Protein AF-A0A7W9BH90-F1 (afdb_monomer_lite)

Secondary structure (DSSP, 8-state):
-----PPPP-TTTTHHHHHHHHHHHHHHTT-EEPGGGSSHHHHHHHHHHTTT-HHHHHHHHHHHHHHHHHTT-SEE-HHHHHHHHHHHH---TTSSTTT-TTHHHHS-TT-TT------

pLDDT: mean 86.45, std 16.29, range [34.38, 97.94]

Structure (mmCIF, N/CA/C/O backbone):
data_AF-A0A7W9BH90-F1
#
_entry.id   AF-A0A7W9BH90-F1
#
loop_
_atom_site.group_PDB
_atom_site.id
_atom_site.type_symbol
_atom_site.label_atom_id
_atom_site.label_alt_id
_atom_site.label_comp_id
_atom_site.label_asym_id
_atom_site.label_entity_id
_atom_site.label_seq_id
_atom_site.pdbx_PDB_ins_code
_atom_site.Cartn_x
_atom_site.Cartn_y
_atom_site.Cartn_z
_atom_site.occupancy
_atom_site.B_iso_or_equiv
_atom_site.auth_seq_id
_atom_site.auth_comp_id
_atom_site.auth_asym_id
_atom_site.auth_atom_id
_atom_site.pdbx_PDB_model_num
ATOM 1 N N . MET A 1 1 ? 15.641 27.290 -14.004 1.00 42.19 1 MET A N 1
ATOM 2 C CA . MET A 1 1 ? 14.580 26.440 -13.428 1.00 42.19 1 MET A CA 1
ATOM 3 C C . MET A 1 1 ? 15.167 25.045 -13.322 1.00 42.19 1 MET A C 1
ATOM 5 O O . MET A 1 1 ? 15.400 24.431 -14.353 1.00 42.19 1 MET A O 1
ATOM 9 N N . THR A 1 2 ? 15.564 24.608 -12.129 1.00 40.47 2 THR A N 1
ATOM 10 C CA . THR A 1 2 ? 16.170 23.280 -11.956 1.00 40.47 2 THR A CA 1
ATOM 11 C C . THR A 1 2 ? 15.034 22.274 -11.879 1.00 40.47 2 THR A C 1
ATOM 13 O O . THR A 1 2 ? 14.291 22.245 -10.902 1.00 40.47 2 THR A O 1
ATOM 16 N N . THR A 1 3 ? 14.832 21.508 -12.946 1.00 45.03 3 THR A N 1
ATOM 17 C CA . THR A 1 3 ? 13.857 20.419 -12.951 1.00 45.03 3 THR A CA 1
ATOM 18 C C . THR A 1 3 ? 14.399 19.310 -12.055 1.00 45.03 3 THR A C 1
ATOM 20 O O . THR A 1 3 ? 15.312 18.587 -12.445 1.00 45.03 3 THR A O 1
ATOM 23 N N . HIS A 1 4 ? 13.878 19.196 -10.835 1.00 51.66 4 HIS A N 1
ATOM 24 C CA . HIS A 1 4 ? 14.158 18.055 -9.970 1.00 51.66 4 HIS A CA 1
ATOM 25 C C . HIS A 1 4 ? 13.378 16.850 -10.508 1.00 51.66 4 HIS A C 1
ATOM 27 O O . HIS A 1 4 ? 12.168 16.751 -10.315 1.00 51.66 4 HIS A O 1
ATOM 33 N N . GLN A 1 5 ? 14.054 15.960 -11.235 1.00 54.78 5 GLN A N 1
ATOM 34 C CA . GLN A 1 5 ? 13.507 14.637 -11.522 1.00 54.78 5 GLN A CA 1
ATOM 35 C C . GLN A 1 5 ? 13.543 13.824 -10.229 1.00 54.78 5 GLN A C 1
ATOM 37 O O . GLN A 1 5 ? 14.615 13.519 -9.711 1.00 54.78 5 GLN A O 1
ATOM 42 N N . PHE A 1 6 ? 12.370 13.489 -9.699 1.00 64.88 6 PHE A N 1
ATOM 43 C CA . PHE A 1 6 ? 12.260 12.412 -8.725 1.00 64.88 6 PHE A CA 1
ATOM 44 C C . PHE A 1 6 ? 12.429 11.094 -9.482 1.00 64.88 6 PHE A C 1
ATOM 46 O O . PHE A 1 6 ? 11.768 10.886 -10.499 1.00 64.88 6 PHE A O 1
ATOM 53 N N . SER A 1 7 ? 13.340 10.238 -9.028 1.00 82.44 7 SER A N 1
ATOM 54 C 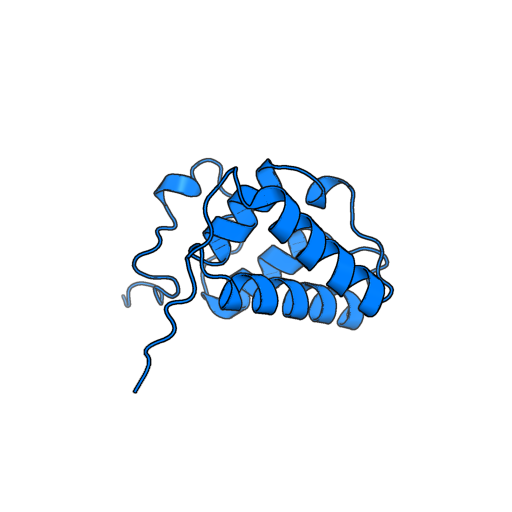CA . SER A 1 7 ? 13.539 8.913 -9.614 1.00 82.44 7 SER A CA 1
ATOM 55 C C . SER A 1 7 ? 12.330 8.020 -9.344 1.00 82.44 7 SER A C 1
ATOM 57 O O . SER A 1 7 ? 11.785 8.038 -8.241 1.00 82.44 7 SER A O 1
ATOM 59 N N . ASP A 1 8 ? 11.930 7.225 -10.335 1.00 91.38 8 ASP A N 1
ATOM 60 C CA . ASP A 1 8 ? 10.907 6.191 -10.160 1.00 91.38 8 ASP A CA 1
ATOM 61 C C . ASP A 1 8 ? 11.386 5.084 -9.208 1.00 91.38 8 ASP A C 1
ATOM 63 O O . ASP A 1 8 ? 12.586 4.881 -8.998 1.00 91.38 8 ASP A O 1
ATOM 67 N N . ILE A 1 9 ? 10.427 4.332 -8.670 1.00 93.25 9 ILE A N 1
ATOM 68 C CA . ILE A 1 9 ? 10.671 3.147 -7.849 1.00 93.25 9 ILE A CA 1
ATOM 69 C C . ILE A 1 9 ? 11.382 2.080 -8.694 1.00 93.25 9 ILE A C 1
ATOM 71 O O . ILE A 1 9 ? 10.891 1.642 -9.743 1.00 93.25 9 ILE A O 1
ATOM 75 N N . THR A 1 10 ? 12.514 1.608 -8.190 1.00 93.50 10 THR A N 1
ATOM 76 C CA . THR A 1 10 ? 13.367 0.579 -8.777 1.00 93.50 10 THR A CA 1
ATOM 77 C C . THR A 1 10 ? 13.426 -0.636 -7.858 1.00 93.50 10 THR A C 1
ATOM 79 O O . THR A 1 10 ? 14.041 -0.628 -6.796 1.00 93.50 10 THR A O 1
ATOM 82 N N . LEU A 1 11 ? 12.802 -1.732 -8.282 1.00 91.94 11 LEU A N 1
ATOM 83 C CA . LEU A 1 11 ? 12.807 -2.988 -7.534 1.00 91.94 11 LEU A CA 1
ATOM 84 C C . LEU A 1 11 ? 13.948 -3.903 -8.008 1.00 91.94 11 LEU A C 1
ATOM 86 O O . LEU A 1 11 ? 14.229 -3.930 -9.207 1.00 91.94 11 LEU A O 1
ATOM 90 N N . PRO A 1 12 ? 14.588 -4.679 -7.112 1.00 95.44 12 PRO A N 1
ATOM 91 C CA . PRO A 1 12 ? 14.317 -4.791 -5.673 1.00 95.44 12 PRO A CA 1
ATOM 92 C C . PRO A 1 12 ? 15.016 -3.727 -4.806 1.00 95.44 12 PRO A C 1
ATOM 94 O O . PRO A 1 12 ? 14.823 -3.727 -3.594 1.00 95.44 12 PRO A O 1
ATOM 97 N N . ALA A 1 13 ? 15.824 -2.836 -5.398 1.00 95.62 13 ALA A N 1
ATOM 98 C CA . ALA A 1 13 ? 16.671 -1.880 -4.673 1.00 95.62 13 ALA A CA 1
ATOM 99 C C . ALA A 1 13 ? 15.902 -1.022 -3.649 1.00 95.62 13 ALA A C 1
ATOM 101 O O . ALA A 1 13 ? 16.425 -0.724 -2.578 1.00 95.62 13 ALA A O 1
ATOM 102 N N . ASP A 1 14 ? 14.645 -0.704 -3.948 1.00 96.50 14 ASP A N 1
ATOM 103 C CA . ASP A 1 14 ? 13.805 0.174 -3.138 1.00 96.50 14 ASP A CA 1
ATOM 104 C C . ASP A 1 14 ? 12.866 -0.550 -2.154 1.00 96.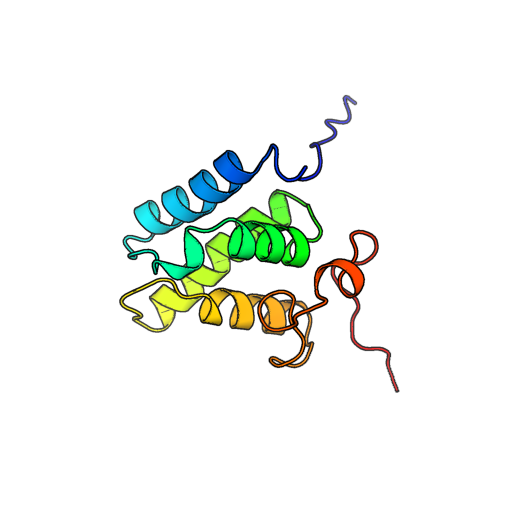50 14 ASP A C 1
ATOM 106 O O . ASP A 1 14 ? 12.054 0.103 -1.495 1.00 96.50 14 ASP A O 1
ATOM 110 N N . PHE A 1 15 ? 12.949 -1.880 -1.998 1.00 96.94 15 PHE A N 1
ATOM 111 C CA . PHE A 1 15 ? 12.075 -2.612 -1.061 1.00 96.94 15 PHE A CA 1
ATOM 112 C C . PHE A 1 15 ? 12.156 -2.096 0.375 1.00 96.94 15 PHE A C 1
ATOM 114 O O . PHE A 1 15 ? 11.126 -1.981 1.038 1.00 96.94 15 PHE A O 1
ATOM 121 N N . GLN A 1 16 ? 13.355 -1.743 0.8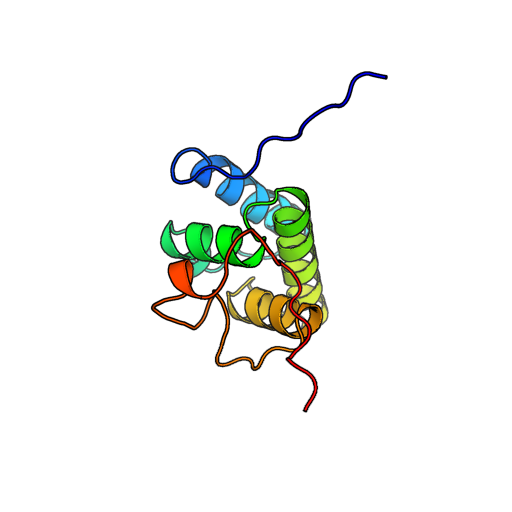37 1.00 96.50 16 GLN A N 1
ATOM 122 C CA . GLN A 1 16 ? 13.542 -1.202 2.180 1.00 96.50 16 GLN A CA 1
ATOM 123 C C . GLN A 1 16 ? 12.809 0.136 2.358 1.00 96.50 16 GLN A C 1
ATOM 125 O O . GLN A 1 16 ? 12.140 0.346 3.365 1.00 96.50 16 GLN A O 1
ATOM 130 N N . ILE A 1 17 ? 12.859 1.009 1.350 1.00 96.69 17 ILE A N 1
ATOM 131 C CA . ILE A 1 17 ? 12.176 2.308 1.384 1.00 96.69 17 ILE A CA 1
ATOM 132 C C . ILE A 1 17 ? 10.655 2.103 1.374 1.00 96.69 17 ILE A C 1
ATOM 134 O O . ILE A 1 17 ? 9.935 2.757 2.126 1.00 96.69 17 ILE A O 1
ATOM 138 N N . ILE A 1 18 ? 10.147 1.162 0.568 1.00 97.19 18 ILE A N 1
ATOM 139 C CA . ILE A 1 18 ? 8.714 0.821 0.554 1.00 97.19 18 ILE A CA 1
ATOM 140 C C . ILE A 1 18 ? 8.262 0.326 1.932 1.00 97.19 18 ILE A C 1
ATOM 142 O O . ILE A 1 18 ? 7.242 0.795 2.443 1.00 97.19 18 ILE A O 1
ATOM 146 N N . HIS A 1 19 ? 9.027 -0.581 2.545 1.00 96.75 19 HIS A N 1
ATOM 147 C CA . HIS A 1 19 ? 8.761 -1.069 3.896 1.00 96.75 19 HIS A CA 1
ATOM 148 C C . HIS A 1 19 ? 8.691 0.084 4.906 1.00 96.75 19 HIS A C 1
ATOM 150 O O . HIS A 1 19 ? 7.726 0.193 5.663 1.00 96.75 19 HIS A O 1
ATOM 156 N N . GLU A 1 20 ? 9.680 0.978 4.885 1.00 96.12 20 GLU A N 1
ATOM 157 C CA . GLU A 1 20 ? 9.744 2.129 5.785 1.00 96.12 20 GLU A CA 1
ATOM 158 C C . GLU A 1 20 ? 8.551 3.070 5.617 1.00 96.12 20 GLU A C 1
ATOM 160 O O . GLU A 1 20 ? 8.010 3.536 6.621 1.00 96.12 20 GLU A O 1
ATOM 165 N N . VAL A 1 21 ? 8.088 3.313 4.387 1.00 96.06 21 VAL A N 1
ATOM 166 C CA . VAL A 1 21 ? 6.891 4.131 4.134 1.00 96.06 21 VAL A CA 1
ATOM 167 C C . VAL A 1 21 ? 5.654 3.491 4.764 1.00 96.06 21 VAL A C 1
ATOM 169 O O . VAL A 1 21 ? 4.943 4.160 5.517 1.00 96.06 21 VAL A O 1
ATOM 172 N N . VAL A 1 22 ? 5.408 2.204 4.501 1.00 96.38 22 VAL A N 1
ATOM 173 C CA . VAL A 1 22 ? 4.234 1.483 5.028 1.00 96.38 22 VAL A CA 1
ATOM 174 C C . VAL A 1 22 ? 4.249 1.465 6.555 1.00 96.38 22 VAL A C 1
ATOM 176 O O . VAL A 1 22 ? 3.269 1.860 7.191 1.00 96.38 22 VAL A O 1
ATOM 179 N N . CYS A 1 23 ? 5.377 1.081 7.152 1.00 94.75 23 CYS A N 1
ATOM 180 C CA . CYS A 1 23 ? 5.521 0.990 8.601 1.00 94.75 23 CYS A CA 1
ATOM 181 C C . CYS A 1 23 ? 5.451 2.359 9.285 1.00 94.75 23 CYS A C 1
ATOM 183 O O . CYS A 1 23 ? 4.750 2.500 10.284 1.00 94.75 23 CYS A O 1
ATOM 185 N N . SER A 1 24 ? 6.120 3.385 8.752 1.00 94.88 24 SER A N 1
ATOM 186 C CA . SER A 1 24 ? 6.123 4.720 9.371 1.00 94.88 24 SER A CA 1
ATOM 187 C C . SER A 1 24 ? 4.731 5.343 9.376 1.00 94.88 24 SER A C 1
ATOM 189 O O . SER A 1 24 ? 4.310 5.918 10.380 1.00 94.88 24 SER A O 1
ATOM 191 N N . TYR A 1 25 ? 3.982 5.202 8.279 1.00 94.19 25 TYR A N 1
ATOM 192 C CA . TYR A 1 25 ? 2.613 5.710 8.225 1.00 94.19 25 TYR A CA 1
ATOM 193 C C . TYR A 1 25 ? 1.686 4.919 9.155 1.00 94.19 25 TYR A C 1
ATOM 195 O O . TYR A 1 25 ? 0.863 5.525 9.839 1.00 94.19 25 TYR A O 1
ATOM 203 N N . ALA A 1 26 ? 1.840 3.594 9.242 1.00 93.62 26 ALA A N 1
ATOM 204 C CA . ALA A 1 26 ? 1.046 2.769 10.150 1.00 93.62 26 ALA A CA 1
ATOM 205 C C . ALA A 1 26 ? 1.320 3.095 11.631 1.00 93.62 26 ALA A C 1
ATOM 207 O O . ALA A 1 26 ? 0.377 3.231 12.411 1.00 93.62 26 ALA A O 1
ATOM 208 N N . ILE A 1 27 ? 2.590 3.319 12.000 1.00 95.19 27 ILE A N 1
ATOM 209 C CA . ILE A 1 27 ? 2.989 3.787 13.339 1.00 95.19 27 ILE A CA 1
ATOM 210 C C . ILE A 1 27 ? 2.308 5.121 13.660 1.00 95.19 27 ILE A C 1
ATOM 212 O O . ILE A 1 27 ? 1.698 5.260 14.722 1.00 95.19 27 ILE A O 1
ATOM 216 N N . ASN A 1 28 ? 2.351 6.084 12.735 1.00 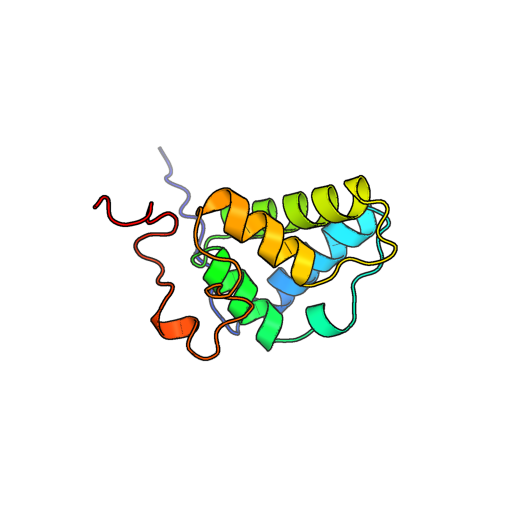93.12 28 ASN A N 1
ATOM 217 C CA . ASN A 1 28 ? 1.694 7.383 12.915 1.00 93.12 28 ASN A CA 1
ATOM 218 C C . ASN A 1 28 ? 0.167 7.250 13.034 1.00 93.12 28 ASN A C 1
ATOM 220 O O . ASN A 1 28 ? -0.452 7.935 13.848 1.00 93.12 28 ASN A O 1
ATOM 224 N N . GLY A 1 29 ? -0.431 6.339 12.262 1.00 90.62 29 GLY A N 1
ATOM 225 C CA . GLY A 1 29 ? -1.851 5.995 12.326 1.00 90.62 29 GLY A CA 1
ATOM 226 C C . GLY A 1 29 ? -2.245 5.140 13.535 1.00 90.62 29 GLY A C 1
ATOM 227 O O . GLY A 1 29 ? -3.433 4.913 13.738 1.00 90.62 29 GLY A O 1
ATOM 228 N N . LYS A 1 30 ? -1.279 4.682 14.348 1.00 95.50 30 LYS A N 1
ATOM 229 C CA . LYS A 1 30 ? -1.477 3.766 15.486 1.00 95.50 30 LYS A CA 1
ATOM 230 C C . LYS A 1 30 ? -2.231 2.484 15.112 1.00 95.50 30 LYS A C 1
ATOM 232 O O . LYS A 1 30 ? -3.038 1.992 15.899 1.00 95.50 30 LYS A O 1
ATOM 237 N N . ILE A 1 31 ? -1.960 1.947 13.926 1.00 96.62 31 ILE A N 1
ATOM 238 C CA . ILE A 1 31 ? -2.564 0.707 13.431 1.00 96.62 31 ILE A CA 1
ATOM 239 C C . ILE A 1 31 ? -1.488 -0.364 13.243 1.00 96.62 31 ILE A C 1
ATOM 241 O O . ILE A 1 31 ? -0.390 -0.084 12.763 1.00 96.62 31 ILE A O 1
ATOM 245 N N . GLU A 1 32 ? -1.785 -1.598 13.646 1.00 95.06 32 GLU A N 1
ATOM 246 C CA . GLU A 1 32 ? -0.875 -2.730 13.453 1.00 95.06 32 GLU A CA 1
ATOM 247 C C . GLU A 1 32 ? -0.859 -3.140 11.973 1.00 95.06 32 GLU A C 1
ATOM 249 O O . GLU A 1 32 ? -1.899 -3.203 11.322 1.00 95.06 32 GLU A O 1
ATOM 254 N N . VAL A 1 33 ? 0.319 -3.438 11.425 1.00 94.06 33 VAL A N 1
ATOM 255 C CA . VAL A 1 33 ? 0.466 -3.917 10.044 1.00 94.06 33 VAL A CA 1
ATOM 256 C C . VAL A 1 33 ? 0.313 -5.436 10.024 1.00 94.06 33 VAL A C 1
ATOM 258 O O . VAL A 1 33 ? 1.043 -6.140 10.722 1.00 94.06 33 VAL A O 1
ATOM 261 N N . ALA A 1 34 ? -0.617 -5.963 9.224 1.00 94.06 34 ALA A N 1
ATOM 262 C CA . ALA A 1 34 ? -0.774 -7.408 9.085 1.00 94.06 34 ALA A CA 1
ATOM 263 C C . ALA A 1 34 ? 0.480 -8.046 8.460 1.00 94.06 34 ALA A C 1
ATOM 265 O O . ALA A 1 34 ? 1.091 -7.485 7.550 1.00 94.06 34 ALA A O 1
ATOM 266 N N . GLY A 1 35 ? 0.831 -9.265 8.889 1.00 88.81 35 GLY A N 1
ATOM 267 C CA . GLY A 1 35 ? 2.054 -9.949 8.440 1.00 88.81 35 GLY A CA 1
ATOM 268 C C . GLY A 1 35 ? 2.163 -10.139 6.919 1.00 88.81 35 GLY A C 1
ATOM 269 O O . GLY A 1 35 ? 3.266 -10.149 6.381 1.00 88.81 35 GLY A O 1
ATOM 270 N N . GLY A 1 36 ? 1.031 -10.205 6.207 1.00 88.25 36 GLY A N 1
ATOM 271 C CA . GLY A 1 36 ? 0.992 -10.283 4.741 1.00 88.25 36 GLY A CA 1
ATOM 272 C C . GLY A 1 36 ? 1.482 -9.024 4.011 1.00 88.25 36 GLY A C 1
ATOM 273 O O . GLY A 1 36 ? 1.707 -9.082 2.807 1.00 88.25 36 GLY A O 1
ATOM 274 N N . LEU A 1 37 ? 1.673 -7.902 4.715 1.00 93.25 37 LEU A N 1
ATOM 275 C CA . LEU A 1 37 ? 2.161 -6.640 4.144 1.00 93.25 37 LEU A CA 1
ATOM 276 C C . LEU A 1 37 ? 3.666 -6.412 4.359 1.00 93.25 37 LEU A C 1
ATOM 278 O O . LEU A 1 37 ? 4.198 -5.395 3.928 1.00 93.25 37 LEU A O 1
ATOM 282 N N . ALA A 1 38 ? 4.360 -7.342 5.020 1.00 86.38 38 ALA A N 1
ATOM 283 C CA . ALA A 1 38 ? 5.783 -7.228 5.345 1.00 86.38 38 ALA A CA 1
ATOM 284 C C . ALA A 1 38 ? 6.698 -8.010 4.375 1.00 86.38 38 ALA A C 1
ATOM 286 O O . ALA A 1 38 ? 7.822 -8.360 4.732 1.00 86.38 38 ALA A O 1
ATOM 287 N N . GLY A 1 39 ? 6.218 -8.321 3.166 1.00 91.62 39 GLY A N 1
ATOM 288 C CA . GLY A 1 39 ? 6.901 -9.199 2.213 1.00 91.62 39 GLY A CA 1
ATOM 289 C C . GLY A 1 39 ? 7.129 -8.579 0.836 1.00 91.62 39 GLY A C 1
ATOM 290 O O . GLY A 1 39 ? 6.386 -7.705 0.393 1.00 91.62 39 GLY A O 1
ATOM 291 N N . GLU A 1 40 ? 8.136 -9.093 0.126 1.00 94.50 40 GLU A N 1
ATOM 292 C CA . GLU A 1 40 ? 8.516 -8.616 -1.211 1.00 94.50 40 GLU A CA 1
ATOM 293 C C . GLU A 1 40 ? 7.371 -8.674 -2.228 1.00 94.50 40 GLU A C 1
ATOM 295 O O . GLU A 1 40 ? 7.255 -7.778 -3.060 1.00 94.50 40 GLU A O 1
ATOM 300 N N . ASP A 1 41 ? 6.517 -9.704 -2.171 1.00 94.50 41 ASP A N 1
ATOM 301 C CA . ASP A 1 41 ? 5.368 -9.824 -3.078 1.00 94.50 41 ASP A CA 1
ATOM 302 C C . ASP A 1 41 ? 4.415 -8.634 -2.922 1.00 94.50 41 ASP A C 1
ATOM 304 O O . ASP A 1 41 ? 4.061 -7.979 -3.904 1.00 94.50 41 ASP A O 1
ATOM 308 N N . PHE A 1 42 ? 4.093 -8.266 -1.680 1.00 96.38 42 PHE A N 1
ATOM 309 C CA . PHE A 1 42 ? 3.282 -7.086 -1.414 1.00 96.38 42 PHE A CA 1
ATOM 310 C C . PHE A 1 42 ? 3.963 -5.806 -1.920 1.00 96.38 42 PHE A C 1
ATOM 312 O O . PHE A 1 42 ? 3.306 -4.987 -2.561 1.00 96.38 42 PHE A O 1
ATOM 319 N N . TYR A 1 43 ? 5.274 -5.638 -1.722 1.00 96.75 43 TYR A N 1
ATOM 320 C CA . TYR A 1 43 ? 5.987 -4.442 -2.192 1.00 96.75 43 TYR A CA 1
ATOM 321 C C . TYR A 1 43 ? 6.012 -4.324 -3.717 1.00 96.75 43 TYR A C 1
ATOM 323 O O . TYR A 1 43 ? 5.830 -3.226 -4.247 1.00 96.75 43 TYR A O 1
ATOM 331 N N . LYS A 1 44 ? 6.180 -5.439 -4.436 1.00 95.88 44 LYS A N 1
ATOM 332 C CA . LYS A 1 44 ? 6.080 -5.463 -5.903 1.00 95.88 44 LYS A CA 1
ATOM 333 C C . LYS A 1 44 ? 4.686 -5.051 -6.371 1.00 95.88 44 LYS A C 1
ATOM 335 O O . LYS A 1 44 ? 4.559 -4.226 -7.283 1.00 95.88 44 LYS A O 1
ATOM 340 N N . ARG A 1 45 ? 3.642 -5.576 -5.728 1.00 95.88 45 ARG A N 1
ATOM 341 C CA . ARG A 1 45 ? 2.241 -5.259 -6.045 1.00 95.88 45 ARG A CA 1
ATOM 342 C C . ARG A 1 45 ? 1.899 -3.810 -5.722 1.00 95.88 45 ARG A C 1
ATOM 344 O O . ARG A 1 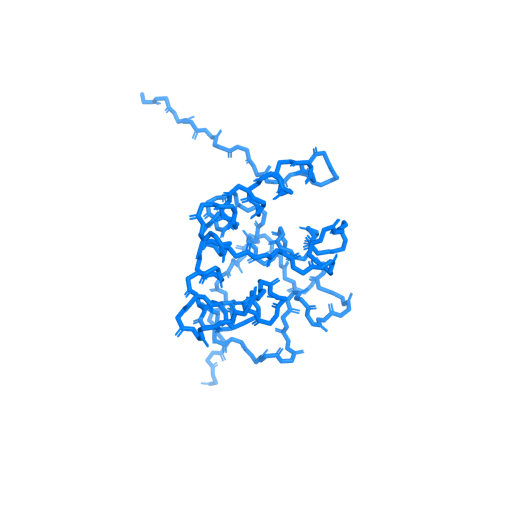45 ? 1.295 -3.141 -6.555 1.00 95.88 45 ARG A O 1
ATOM 351 N N . LEU A 1 46 ? 2.358 -3.295 -4.583 1.00 96.44 46 LEU A N 1
ATOM 352 C CA . LEU A 1 46 ? 2.181 -1.898 -4.187 1.00 96.44 46 LEU A CA 1
ATOM 353 C C . LEU A 1 46 ? 2.899 -0.941 -5.148 1.00 96.44 46 LEU A C 1
ATOM 355 O O . LEU A 1 46 ? 2.301 0.030 -5.609 1.00 96.44 46 LEU A O 1
ATOM 359 N N . ALA A 1 47 ? 4.149 -1.231 -5.518 1.00 95.38 47 ALA A N 1
ATOM 360 C CA . ALA A 1 47 ? 4.870 -0.448 -6.520 1.00 95.38 47 ALA A CA 1
ATOM 361 C C . ALA A 1 47 ? 4.153 -0.472 -7.879 1.00 95.38 47 ALA A C 1
ATOM 363 O O . ALA A 1 47 ? 4.036 0.564 -8.528 1.00 95.38 47 ALA A O 1
ATOM 364 N N . THR A 1 48 ? 3.619 -1.628 -8.282 1.00 94.00 48 THR A N 1
ATOM 365 C CA . THR A 1 48 ? 2.842 -1.765 -9.523 1.00 94.00 48 THR A CA 1
ATOM 366 C C . THR A 1 48 ? 1.544 -0.957 -9.466 1.00 94.00 48 THR A C 1
ATOM 368 O O . THR A 1 48 ? 1.250 -0.208 -10.395 1.00 94.00 48 THR A O 1
ATOM 371 N N . ALA A 1 49 ? 0.798 -1.039 -8.361 1.00 93.88 49 ALA A N 1
ATOM 372 C CA . ALA A 1 49 ? -0.419 -0.261 -8.130 1.00 93.88 49 ALA A CA 1
ATOM 373 C C . ALA A 1 49 ? -0.159 1.251 -8.160 1.00 93.88 49 ALA A C 1
ATOM 375 O O . ALA A 1 49 ? -0.975 2.014 -8.673 1.00 93.88 49 ALA A O 1
ATOM 376 N N . ALA A 1 50 ? 1.010 1.672 -7.678 1.00 93.94 50 ALA A N 1
ATOM 377 C CA . ALA A 1 50 ? 1.490 3.046 -7.733 1.00 93.94 50 ALA A CA 1
ATOM 378 C C . ALA A 1 50 ? 2.142 3.429 -9.077 1.00 93.94 50 ALA A C 1
ATOM 380 O O . ALA A 1 50 ? 2.742 4.502 -9.177 1.00 93.94 50 ALA A O 1
ATOM 381 N N . ALA A 1 51 ? 2.093 2.559 -10.092 1.00 92.56 51 ALA A N 1
ATOM 382 C CA . ALA A 1 51 ? 2.781 2.721 -11.375 1.00 92.56 51 ALA A CA 1
ATOM 383 C C . ALA A 1 51 ? 4.259 3.132 -11.230 1.00 92.56 51 ALA A C 1
ATOM 385 O O . ALA A 1 51 ? 4.781 3.910 -12.027 1.00 92.56 51 ALA A O 1
ATOM 386 N N . PHE A 1 52 ? 4.927 2.602 -10.204 1.00 93.19 52 PHE A N 1
ATOM 387 C CA . PHE A 1 52 ? 6.316 2.871 -9.837 1.00 93.19 52 PHE A CA 1
ATOM 388 C C . PHE A 1 52 ? 6.611 4.336 -9.467 1.00 93.19 52 PHE A C 1
ATOM 390 O O . PHE A 1 52 ? 7.764 4.755 -9.493 1.00 93.19 52 PHE A O 1
ATOM 397 N N . ARG A 1 53 ? 5.600 5.117 -9.062 1.00 92.62 53 ARG A N 1
ATOM 398 C CA . ARG A 1 53 ? 5.766 6.516 -8.637 1.00 92.62 53 ARG A CA 1
ATOM 399 C C . ARG A 1 53 ? 5.676 6.645 -7.121 1.00 92.62 53 ARG A C 1
ATOM 401 O O . ARG A 1 53 ? 4.644 6.327 -6.531 1.00 92.62 53 ARG A O 1
ATOM 408 N N . TRP A 1 54 ? 6.701 7.226 -6.497 1.00 94.31 54 TRP A N 1
ATOM 409 C CA . TRP A 1 54 ? 6.733 7.449 -5.045 1.00 94.31 54 TRP A CA 1
ATOM 410 C C . TRP A 1 54 ? 5.521 8.215 -4.513 1.00 94.31 54 TRP A C 1
ATOM 412 O O . TRP A 1 54 ? 4.931 7.813 -3.514 1.00 94.31 54 TRP A O 1
ATOM 422 N N . GLY A 1 55 ? 5.101 9.278 -5.206 1.00 93.75 55 GLY A N 1
ATOM 423 C CA . GLY A 1 55 ? 3.941 10.071 -4.792 1.00 93.75 55 GLY A CA 1
ATOM 424 C C . GLY A 1 55 ? 2.637 9.267 -4.761 1.00 93.75 55 GLY A C 1
ATOM 425 O O . GLY A 1 55 ? 1.839 9.436 -3.841 1.00 93.75 55 GLY A O 1
ATOM 426 N N . LEU A 1 56 ? 2.437 8.353 -5.720 1.00 93.94 56 LEU A N 1
ATOM 427 C CA . LEU A 1 56 ? 1.258 7.483 -5.744 1.00 93.94 56 LEU A CA 1
ATOM 428 C C . LEU A 1 56 ? 1.334 6.405 -4.663 1.00 93.94 56 LEU A C 1
ATOM 430 O O . LEU A 1 56 ? 0.325 6.139 -4.017 1.00 93.94 56 LEU A O 1
ATOM 434 N N . LEU A 1 57 ? 2.520 5.841 -4.415 1.00 96.44 57 LEU A N 1
ATOM 435 C CA . LEU A 1 57 ? 2.724 4.847 -3.361 1.00 96.44 57 LEU A CA 1
ATOM 436 C C . LEU A 1 57 ? 2.427 5.435 -1.980 1.00 96.44 57 LEU A C 1
ATOM 438 O O . LEU A 1 57 ? 1.681 4.844 -1.203 1.00 96.44 57 LEU A O 1
ATOM 442 N N . ILE A 1 58 ? 2.973 6.617 -1.686 1.00 96.50 58 ILE A N 1
ATOM 443 C CA . ILE A 1 58 ? 2.755 7.310 -0.410 1.00 96.50 58 ILE A CA 1
ATOM 444 C C . ILE A 1 58 ? 1.273 7.650 -0.235 1.00 96.50 58 ILE A C 1
ATOM 446 O O . ILE A 1 58 ? 0.702 7.366 0.819 1.00 96.50 58 ILE A O 1
ATOM 450 N N . LYS A 1 59 ? 0.636 8.207 -1.276 1.00 95.69 59 LYS A N 1
ATOM 451 C CA . LYS A 1 59 ? -0.799 8.512 -1.258 1.00 95.69 59 LYS A CA 1
ATOM 452 C C . LYS A 1 59 ? -1.624 7.257 -0.972 1.00 95.69 59 LYS A C 1
ATOM 454 O O . LYS A 1 59 ? -2.447 7.271 -0.069 1.00 95.69 59 LYS A O 1
ATOM 459 N N . MET A 1 60 ? -1.378 6.170 -1.701 1.00 96.88 60 MET A N 1
ATOM 460 C CA . MET A 1 60 ? -2.117 4.915 -1.550 1.00 96.88 60 MET A CA 1
ATOM 461 C C . MET A 1 60 ? -1.967 4.311 -0.155 1.00 96.88 60 MET A C 1
ATOM 463 O O . MET A 1 60 ? -2.956 3.878 0.426 1.00 96.88 60 MET A O 1
ATOM 467 N N . THR A 1 61 ? -0.757 4.332 0.407 1.00 97.56 61 THR A N 1
ATOM 468 C CA . THR A 1 61 ? -0.499 3.894 1.787 1.00 97.56 61 THR A CA 1
ATOM 469 C C . THR A 1 61 ? -1.269 4.747 2.794 1.00 97.56 61 THR A C 1
ATOM 471 O O . THR A 1 61 ? -1.933 4.206 3.677 1.00 97.56 61 THR A O 1
ATOM 474 N N . SER A 1 62 ? -1.222 6.074 2.649 1.00 97.31 62 SER A N 1
ATOM 475 C CA . SER A 1 62 ? -1.954 6.997 3.523 1.00 97.31 62 SER A CA 1
ATOM 476 C C . SER A 1 62 ? -3.468 6.784 3.444 1.00 97.31 62 SER A C 1
ATOM 478 O O . SER A 1 62 ? -4.132 6.718 4.477 1.00 97.31 62 SER A O 1
ATOM 480 N N . ASP A 1 63 ? -4.009 6.646 2.234 1.00 97.56 63 ASP A N 1
ATOM 481 C CA . ASP A 1 63 ? -5.436 6.421 1.998 1.00 97.56 63 ASP A CA 1
ATOM 482 C C . ASP A 1 63 ? -5.882 5.061 2.557 1.00 97.56 63 ASP A C 1
ATOM 484 O O . ASP A 1 63 ? -6.931 4.977 3.191 1.00 97.56 63 ASP A O 1
ATOM 488 N N . ALA A 1 64 ? -5.075 4.004 2.396 1.00 97.94 64 ALA A N 1
ATOM 489 C CA . ALA A 1 64 ? -5.396 2.667 2.902 1.00 97.94 64 ALA A CA 1
ATOM 490 C C . ALA A 1 64 ? -5.443 2.644 4.436 1.00 97.94 64 ALA A C 1
ATOM 492 O O . ALA A 1 64 ? -6.342 2.044 5.026 1.00 97.94 64 ALA A O 1
ATOM 493 N N . ILE A 1 65 ? -4.519 3.352 5.091 1.00 97.44 65 ILE A N 1
ATOM 494 C CA . ILE A 1 65 ? -4.535 3.535 6.547 1.00 97.44 65 ILE A CA 1
ATOM 495 C C . ILE A 1 65 ? -5.754 4.352 6.975 1.00 97.44 65 ILE A C 1
ATOM 497 O O . ILE A 1 65 ? -6.450 3.955 7.908 1.00 97.44 65 ILE A O 1
ATOM 501 N N . GLY A 1 66 ? -6.058 5.452 6.281 1.00 96.50 66 GLY A N 1
ATOM 502 C CA . GLY A 1 66 ? -7.262 6.243 6.540 1.00 96.50 66 GLY A CA 1
ATOM 503 C C . GLY A 1 66 ? -8.541 5.409 6.422 1.00 96.50 66 GLY A C 1
ATOM 504 O O . GLY A 1 66 ? -9.395 5.457 7.309 1.00 96.50 66 GLY A O 1
ATOM 505 N N . ALA A 1 67 ? -8.639 4.579 5.382 1.00 96.00 67 ALA A N 1
ATOM 506 C CA . ALA A 1 67 ? -9.753 3.663 5.169 1.00 96.00 67 ALA A CA 1
ATOM 507 C C . ALA A 1 67 ? -9.862 2.632 6.304 1.00 96.00 67 ALA A C 1
ATOM 509 O O . ALA A 1 67 ? -10.948 2.463 6.862 1.00 96.00 67 ALA A O 1
ATOM 510 N N . ALA A 1 68 ? -8.753 2.003 6.701 1.00 97.38 68 ALA A N 1
ATOM 511 C CA . ALA A 1 68 ? -8.722 1.046 7.808 1.00 97.38 68 ALA A CA 1
ATOM 512 C C . ALA A 1 68 ? -9.192 1.680 9.130 1.00 97.38 68 ALA A C 1
ATOM 514 O O . ALA A 1 68 ? -10.070 1.144 9.810 1.00 97.38 68 ALA A O 1
ATOM 515 N N . LEU A 1 69 ? -8.677 2.870 9.452 1.00 96.69 69 LEU A N 1
ATOM 516 C CA . LEU A 1 69 ? -9.061 3.616 10.651 1.00 96.69 69 LEU A CA 1
ATOM 517 C C . LEU A 1 69 ? -10.537 4.029 10.625 1.00 96.69 69 LEU A C 1
ATOM 519 O O . LEU A 1 69 ? -11.232 3.873 11.628 1.00 96.69 69 LEU A O 1
ATOM 523 N N . SER A 1 70 ? -11.043 4.497 9.480 1.00 95.44 70 SER A N 1
ATOM 524 C CA . SER A 1 70 ? -12.454 4.886 9.332 1.00 95.44 70 SER A CA 1
ATOM 525 C C . SER A 1 70 ? -13.423 3.716 9.537 1.00 95.44 70 SER A C 1
ATOM 527 O O . SER A 1 70 ? -14.541 3.912 10.011 1.00 95.44 70 SER A O 1
ATOM 529 N N . LYS A 1 71 ? -12.975 2.490 9.234 1.00 95.44 71 LYS A N 1
ATOM 530 C CA . LYS A 1 71 ? -13.722 1.242 9.436 1.00 95.44 71 LYS A CA 1
ATOM 531 C C . LYS A 1 71 ? -13.550 0.657 10.844 1.00 95.44 71 LYS A C 1
ATOM 533 O O . LYS A 1 71 ? -14.146 -0.375 11.139 1.00 95.44 71 LYS A O 1
ATOM 538 N N . GLY A 1 72 ? -12.743 1.283 11.706 1.00 95.56 72 GLY A N 1
ATOM 539 C CA . GLY A 1 72 ? -12.423 0.759 13.036 1.00 95.56 72 GLY A CA 1
ATOM 540 C C . GLY A 1 72 ? -11.624 -0.547 12.997 1.00 95.56 72 GLY A C 1
ATOM 541 O O . GLY A 1 72 ? -11.731 -1.356 13.918 1.00 95.56 72 GLY A O 1
ATOM 542 N N . ALA A 1 73 ? -10.860 -0.785 11.926 1.00 96.38 73 ALA A N 1
ATOM 543 C CA . ALA A 1 73 ? -10.067 -1.997 11.780 1.00 96.38 73 ALA A CA 1
ATOM 544 C C . ALA A 1 73 ? -8.941 -2.046 12.823 1.00 96.38 73 ALA A C 1
ATOM 546 O O . ALA A 1 73 ? -8.267 -1.052 13.088 1.00 96.38 73 ALA A O 1
ATOM 547 N N . ALA A 1 74 ? -8.700 -3.232 13.385 1.00 93.44 74 ALA A N 1
ATOM 548 C CA . ALA A 1 74 ? -7.590 -3.447 14.313 1.00 93.44 74 ALA A CA 1
ATOM 549 C C . ALA A 1 74 ? -6.226 -3.482 13.600 1.00 93.44 74 ALA A C 1
ATOM 551 O O . ALA A 1 74 ? -5.193 -3.227 14.220 1.00 93.44 74 ALA A O 1
ATOM 552 N N . ARG A 1 75 ? -6.221 -3.829 12.306 1.00 96.69 75 ARG A N 1
ATOM 553 C CA . ARG A 1 75 ? -5.017 -4.055 11.506 1.00 96.69 75 ARG A CA 1
ATOM 554 C C . ARG A 1 75 ? -5.159 -3.484 10.105 1.00 96.69 75 ARG A C 1
ATOM 556 O O . ARG A 1 75 ? -6.236 -3.522 9.511 1.00 96.69 75 ARG A O 1
ATOM 563 N N . LEU A 1 76 ? -4.044 -3.011 9.563 1.00 97.56 76 LEU A N 1
ATOM 564 C CA . LEU A 1 76 ? -3.902 -2.692 8.156 1.00 97.56 76 LEU A CA 1
ATOM 565 C C . LEU A 1 76 ? -3.703 -3.994 7.377 1.00 97.56 76 LEU A C 1
ATOM 567 O O . LEU A 1 76 ? -2.695 -4.681 7.530 1.00 97.56 76 LEU A O 1
ATOM 571 N N . GLU A 1 77 ? -4.680 -4.310 6.539 1.00 96.94 77 GLU A N 1
ATOM 572 C CA . GLU A 1 77 ? -4.706 -5.483 5.658 1.00 96.94 77 GLU A CA 1
ATOM 573 C C . GLU A 1 77 ? -4.684 -5.098 4.173 1.00 96.94 77 GLU A C 1
ATOM 575 O O . GLU A 1 77 ? -5.007 -3.962 3.817 1.00 96.94 77 GLU A O 1
ATOM 580 N N . VAL A 1 78 ? -4.349 -6.062 3.304 1.00 96.44 78 VAL A N 1
ATOM 581 C CA . VAL A 1 78 ? -4.262 -5.866 1.843 1.00 96.44 78 VAL A CA 1
ATOM 582 C C . VAL A 1 78 ? -5.582 -5.384 1.239 1.00 96.44 78 VAL A C 1
ATOM 584 O O . VAL A 1 78 ? -5.579 -4.587 0.306 1.00 96.44 78 VAL A O 1
ATOM 587 N N . ASP A 1 79 ? -6.710 -5.781 1.826 1.00 96.19 79 ASP A N 1
ATOM 588 C CA . ASP A 1 79 ? -8.042 -5.391 1.371 1.00 96.19 79 ASP A CA 1
ATOM 589 C C . ASP A 1 79 ? -8.280 -3.877 1.428 1.00 96.19 79 ASP A C 1
ATOM 591 O O . ASP A 1 79 ? -9.000 -3.347 0.585 1.00 96.19 79 ASP A O 1
ATOM 595 N N . HIS A 1 80 ? -7.614 -3.155 2.335 1.00 97.50 80 HIS A N 1
ATOM 596 C CA . HIS A 1 80 ? -7.677 -1.690 2.365 1.00 97.50 80 HIS A CA 1
ATOM 597 C C . HIS A 1 80 ? -6.944 -1.060 1.174 1.00 97.50 80 HIS A C 1
ATOM 599 O O . HIS A 1 80 ? -7.382 -0.041 0.648 1.00 97.50 80 HIS A O 1
ATOM 605 N N . PHE A 1 81 ? -5.852 -1.675 0.710 1.00 97.44 81 PHE A N 1
ATOM 606 C CA . PHE A 1 81 ? -5.158 -1.238 -0.505 1.00 97.44 81 PHE A CA 1
ATOM 607 C C . PHE A 1 81 ? -5.979 -1.557 -1.755 1.00 97.44 81 PHE A C 1
ATOM 609 O O . PHE A 1 81 ? -6.046 -0.737 -2.671 1.00 97.44 81 PHE A O 1
ATOM 616 N N . VAL A 1 82 ? -6.639 -2.719 -1.778 1.00 96.31 82 VAL A N 1
ATOM 617 C CA . VAL A 1 82 ? -7.581 -3.094 -2.841 1.00 96.31 82 VAL A CA 1
ATOM 618 C C . VAL A 1 82 ? -8.722 -2.081 -2.929 1.00 96.31 82 VAL A C 1
ATOM 620 O O . VAL A 1 82 ? -8.994 -1.592 -4.022 1.00 96.31 82 VAL A O 1
ATOM 623 N N . ASP A 1 83 ? -9.352 -1.737 -1.801 1.00 95.44 83 ASP A N 1
ATOM 624 C CA . ASP A 1 83 ? -10.440 -0.751 -1.737 1.00 95.44 83 ASP A CA 1
ATOM 625 C C . ASP A 1 83 ? -10.022 0.587 -2.354 1.00 95.44 83 ASP A C 1
ATOM 627 O O . ASP A 1 83 ? -10.677 1.084 -3.270 1.00 95.44 83 ASP A O 1
ATOM 631 N N . VAL A 1 84 ? -8.892 1.130 -1.892 1.00 95.81 84 VAL A N 1
ATOM 632 C CA . VAL A 1 84 ? -8.356 2.414 -2.361 1.00 95.81 84 VAL A CA 1
ATOM 633 C C . VAL A 1 84 ? -8.027 2.373 -3.849 1.00 95.81 84 VAL A C 1
ATOM 635 O O . VAL A 1 84 ? -8.312 3.323 -4.578 1.00 95.81 84 VAL A O 1
ATOM 638 N N . TRP A 1 85 ? -7.421 1.287 -4.326 1.00 94.69 85 TRP A N 1
ATOM 639 C CA . TRP A 1 85 ? -7.052 1.173 -5.732 1.00 94.69 85 TRP A CA 1
ATOM 640 C C . TRP A 1 85 ? -8.282 1.058 -6.641 1.00 94.69 85 TRP A C 1
ATOM 642 O O . TRP A 1 85 ? -8.338 1.707 -7.688 1.00 94.69 85 TRP A O 1
ATOM 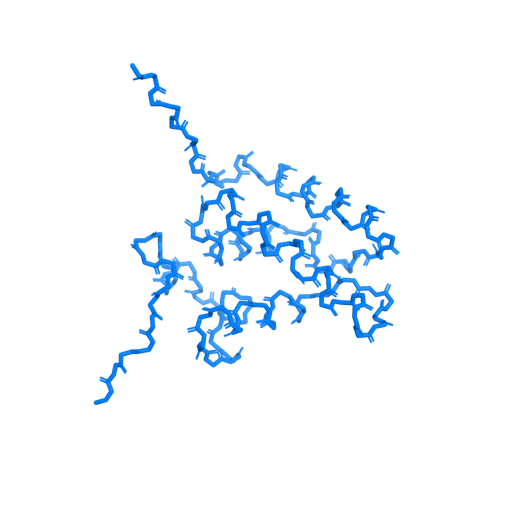652 N N . VAL A 1 86 ? -9.289 0.282 -6.232 1.00 93.69 86 VAL A N 1
ATOM 653 C CA . VAL A 1 86 ? -10.572 0.163 -6.943 1.00 93.69 86 VAL A CA 1
ATOM 654 C C . VAL A 1 86 ? -11.293 1.507 -6.986 1.00 93.69 86 VAL A C 1
ATOM 656 O O . VAL A 1 86 ? -11.772 1.903 -8.044 1.00 93.69 86 VAL A O 1
ATOM 659 N N . GLU A 1 87 ? -11.321 2.252 -5.882 1.00 92.06 87 GLU A N 1
ATOM 660 C CA . GLU A 1 87 ? -11.926 3.587 -5.846 1.00 92.06 87 GLU A CA 1
ATOM 661 C C . GLU A 1 87 ? -11.218 4.565 -6.801 1.00 92.06 87 GLU A C 1
ATOM 663 O O . GLU A 1 87 ? -11.867 5.339 -7.505 1.00 92.06 87 GLU A O 1
ATOM 668 N N . GLN A 1 88 ? -9.888 4.502 -6.897 1.00 88.81 88 GLN A N 1
ATOM 669 C CA . GLN A 1 88 ? -9.115 5.390 -7.771 1.00 88.81 88 GLN A CA 1
ATOM 670 C C . GLN A 1 88 ? -9.222 5.037 -9.261 1.00 88.81 88 GLN A C 1
ATOM 672 O O . GLN A 1 88 ? -9.184 5.932 -10.105 1.00 88.81 88 GLN A O 1
ATOM 677 N N . THR A 1 89 ? -9.323 3.750 -9.594 1.00 86.88 89 THR A N 1
ATOM 678 C CA . THR A 1 89 ? -9.265 3.265 -10.986 1.00 86.88 89 THR A CA 1
ATOM 679 C C . THR A 1 89 ? -10.622 2.891 -11.566 1.00 86.88 89 THR A C 1
ATOM 681 O O . THR A 1 89 ? -10.749 2.792 -12.784 1.00 86.88 89 THR A O 1
ATOM 684 N N . GLN A 1 90 ? -11.629 2.681 -10.714 1.00 87.88 90 GLN A N 1
ATOM 685 C CA . GLN A 1 90 ? -12.945 2.138 -11.067 1.00 87.88 90 GLN A CA 1
ATOM 686 C C . GLN A 1 90 ? -12.885 0.737 -11.708 1.00 87.88 90 GLN A C 1
ATOM 688 O O . GLN A 1 90 ? -13.864 0.269 -12.289 1.00 87.88 90 GLN A O 1
ATOM 693 N N . MET A 1 91 ? -11.751 0.038 -11.599 1.00 87.25 91 MET A N 1
ATOM 694 C CA . MET A 1 91 ? -11.610 -1.331 -12.087 1.00 87.25 91 MET A CA 1
ATOM 695 C C . MET A 1 91 ? -12.251 -2.342 -11.121 1.00 87.25 91 MET A C 1
ATOM 697 O O . MET A 1 91 ? -12.296 -2.103 -9.913 1.00 87.25 91 MET A O 1
ATOM 701 N N . PRO A 1 92 ? -12.725 -3.506 -11.606 1.00 87.88 92 PRO A N 1
ATOM 702 C CA . PRO A 1 92 ? -13.327 -4.513 -10.737 1.00 87.88 92 PRO A CA 1
ATOM 703 C C . PRO A 1 92 ? -12.359 -5.033 -9.663 1.00 87.88 92 PRO A C 1
ATOM 705 O O . PRO A 1 92 ? -11.200 -5.324 -9.948 1.00 87.88 92 PRO A O 1
ATOM 708 N N . ARG A 1 93 ? -12.857 -5.267 -8.439 1.00 90.19 93 ARG A N 1
ATOM 709 C CA . ARG A 1 93 ? -12.068 -5.767 -7.286 1.00 90.19 93 ARG A CA 1
ATOM 710 C C . ARG A 1 93 ? -11.303 -7.073 -7.555 1.00 90.19 93 ARG A C 1
ATOM 712 O O . ARG A 1 93 ? -10.260 -7.327 -6.958 1.00 90.19 93 ARG A O 1
ATOM 719 N N . PHE A 1 94 ? -11.809 -7.927 -8.442 1.00 85.75 94 PHE A N 1
ATOM 720 C CA . PHE A 1 94 ? -11.143 -9.185 -8.800 1.00 85.75 94 PHE A CA 1
ATOM 721 C C . PHE A 1 94 ? -10.004 -9.000 -9.823 1.00 85.75 94 PHE A C 1
ATOM 723 O O . PHE A 1 94 ? -9.301 -9.957 -10.129 1.00 85.75 94 PHE A O 1
ATOM 730 N N . VAL A 1 95 ? -9.796 -7.778 -10.328 1.00 86.38 95 VAL A N 1
ATOM 731 C CA . VAL A 1 95 ? -8.768 -7.420 -11.315 1.00 86.38 95 VAL A CA 1
ATOM 732 C C . VAL A 1 95 ? -7.929 -6.262 -10.776 1.00 86.38 95 VAL A C 1
ATOM 734 O O . VAL A 1 95 ? -8.018 -5.133 -11.252 1.00 86.38 95 VAL A O 1
ATOM 737 N N . THR A 1 96 ? -7.106 -6.540 -9.763 1.00 90.31 96 THR A N 1
ATOM 738 C CA . THR A 1 96 ? -6.186 -5.545 -9.185 1.00 90.31 96 THR A CA 1
ATOM 739 C C . THR A 1 96 ? -4.748 -6.057 -9.168 1.00 90.31 96 THR A C 1
ATOM 741 O O . THR A 1 96 ? -4.527 -7.274 -9.204 1.00 90.31 96 THR A O 1
ATOM 744 N N . PRO A 1 97 ? -3.750 -5.167 -9.020 1.00 91.56 97 PRO A N 1
ATOM 745 C CA . PRO A 1 97 ? -2.374 -5.581 -8.778 1.00 91.56 97 PRO A CA 1
ATOM 746 C C . PRO A 1 97 ? -2.206 -6.468 -7.540 1.00 91.56 97 PRO A C 1
ATOM 748 O O . PRO A 1 97 ? -1.257 -7.241 -7.477 1.00 91.56 97 PRO A O 1
ATOM 751 N N . PHE A 1 98 ? -3.119 -6.394 -6.570 1.00 92.88 98 PHE A N 1
ATOM 752 C CA . PHE A 1 98 ? -3.056 -7.172 -5.333 1.00 92.88 98 PHE A CA 1
ATOM 753 C C . PHE A 1 98 ? -3.680 -8.565 -5.455 1.00 92.88 98 PHE A C 1
ATOM 755 O O . PHE A 1 98 ? -3.281 -9.472 -4.733 1.00 92.88 98 PHE A O 1
ATOM 762 N N . THR A 1 99 ? -4.637 -8.743 -6.369 1.00 88.31 99 THR A N 1
ATOM 763 C CA . THR A 1 99 ? -5.436 -9.974 -6.494 1.00 88.31 99 THR A CA 1
ATOM 764 C C . THR A 1 99 ? -5.110 -10.800 -7.735 1.00 88.31 99 THR A C 1
ATOM 766 O O . THR A 1 99 ? -5.454 -11.976 -7.787 1.00 88.31 99 THR A O 1
ATOM 769 N N . HIS A 1 100 ? -4.441 -10.217 -8.733 1.00 85.94 100 HIS A N 1
ATOM 770 C CA . HIS A 1 100 ? -4.161 -10.887 -10.001 1.00 85.94 100 HIS A CA 1
ATOM 771 C C . HIS A 1 100 ? -2.740 -11.475 -10.050 1.00 85.94 100 HIS A C 1
ATOM 773 O O . HIS A 1 100 ? -1.767 -10.788 -9.735 1.00 85.94 100 HIS A O 1
ATOM 779 N N . ASP A 1 101 ? -2.588 -12.720 -10.511 1.00 82.88 101 ASP A N 1
ATOM 780 C CA . ASP A 1 101 ? -1.289 -13.421 -10.542 1.00 82.88 101 ASP A CA 1
ATOM 781 C C . ASP A 1 101 ? -0.300 -12.832 -11.556 1.00 82.88 101 ASP A C 1
ATOM 783 O O . ASP A 1 101 ? 0.904 -12.804 -11.325 1.00 82.88 101 ASP A O 1
ATOM 787 N N . ARG A 1 102 ? -0.796 -12.319 -12.688 1.00 82.19 102 ARG A N 1
ATOM 788 C CA . ARG A 1 102 ? 0.035 -11.733 -13.764 1.00 82.19 102 ARG A CA 1
ATOM 789 C C . ARG A 1 102 ? 0.122 -10.205 -13.719 1.00 82.19 102 ARG A C 1
ATOM 791 O O . ARG A 1 102 ? 0.262 -9.565 -14.766 1.00 82.19 102 ARG A O 1
ATOM 798 N N . TYR A 1 103 ? -0.006 -9.624 -12.526 1.00 80.44 103 TYR A N 1
ATOM 799 C CA . TYR A 1 103 ? -0.107 -8.173 -12.330 1.00 80.44 103 TYR A CA 1
ATOM 800 C C . TYR A 1 103 ? 1.020 -7.377 -13.010 1.00 80.44 103 TYR A C 1
ATOM 802 O O . TYR A 1 103 ? 0.745 -6.352 -13.628 1.00 80.44 103 TYR A O 1
ATOM 810 N N . GLU A 1 104 ? 2.254 -7.890 -12.991 1.00 74.88 104 GLU A N 1
ATOM 811 C CA . GLU A 1 104 ? 3.449 -7.239 -13.556 1.00 74.88 104 GLU A CA 1
ATOM 812 C C . GLU A 1 104 ? 3.325 -6.903 -15.053 1.00 74.88 104 GLU A C 1
ATOM 814 O O . GLU A 1 104 ? 3.920 -5.946 -15.547 1.00 74.88 104 GLU A O 1
ATOM 819 N N . THR A 1 105 ? 2.551 -7.695 -15.798 1.00 73.06 105 THR A N 1
ATOM 820 C CA . THR A 1 105 ? 2.376 -7.515 -17.250 1.00 73.06 105 THR A CA 1
ATOM 821 C C . THR A 1 105 ? 1.123 -6.727 -17.614 1.00 73.06 105 THR A C 1
ATOM 823 O O . THR A 1 105 ? 1.081 -6.129 -18.689 1.00 73.06 105 THR A O 1
ATOM 826 N N . MET A 1 106 ? 0.129 -6.722 -16.723 1.00 72.31 106 MET A N 1
ATOM 827 C CA . MET A 1 106 ? -1.202 -6.160 -16.956 1.00 72.31 106 MET A CA 1
ATOM 828 C C . MET A 1 106 ? -1.291 -4.681 -16.568 1.00 72.31 106 MET A C 1
ATOM 830 O O . MET A 1 106 ? -1.975 -3.912 -17.237 1.00 72.31 106 MET A O 1
ATOM 834 N N . PHE A 1 107 ? -0.574 -4.273 -15.522 1.00 71.81 107 PHE A N 1
ATOM 835 C CA . PHE A 1 107 ? -0.629 -2.919 -14.977 1.00 71.81 107 PHE A CA 1
ATOM 836 C C . PHE A 1 107 ? 0.736 -2.246 -15.185 1.00 71.81 107 PHE A C 1
ATOM 838 O O . PHE A 1 107 ? 1.667 -2.439 -14.406 1.00 71.81 107 PHE A O 1
ATOM 845 N N . ARG A 1 108 ? 0.897 -1.520 -16.301 1.00 64.12 108 ARG A N 1
ATOM 846 C CA . ARG A 1 108 ? 2.178 -0.907 -16.704 1.00 64.12 108 ARG A CA 1
ATOM 847 C C . ARG A 1 108 ? 2.278 0.578 -16.341 1.00 64.12 108 ARG A C 1
ATOM 849 O O . ARG A 1 108 ? 1.281 1.281 -16.223 1.00 64.12 108 ARG A O 1
ATOM 856 N N . ARG A 1 109 ? 3.531 1.044 -16.247 1.00 67.44 109 ARG A N 1
ATOM 857 C CA . ARG A 1 109 ? 3.977 2.417 -15.917 1.00 67.44 109 ARG A CA 1
ATOM 858 C C . ARG A 1 109 ? 3.326 3.527 -16.750 1.00 67.44 109 ARG A C 1
ATOM 860 O O . ARG A 1 109 ? 3.205 4.657 -16.276 1.00 67.44 109 ARG A O 1
ATOM 867 N N . ASP A 1 110 ? 2.929 3.200 -17.975 1.00 60.78 110 ASP A N 1
ATOM 868 C CA . ASP A 1 110 ? 2.624 4.190 -19.007 1.00 60.78 110 ASP A CA 1
ATOM 869 C C . ASP A 1 110 ? 1.251 4.852 -18.812 1.00 60.78 110 ASP A C 1
ATOM 871 O O . ASP A 1 110 ? 1.072 5.994 -19.221 1.00 60.78 110 ASP A O 1
ATOM 875 N N . ASN A 1 111 ? 0.307 4.185 -18.129 1.00 59.38 111 ASN A N 1
ATOM 876 C CA . ASN A 1 111 ? -1.021 4.732 -17.832 1.00 59.38 111 ASN A CA 1
ATOM 877 C C . ASN A 1 111 ? -1.534 4.293 -16.441 1.00 59.38 111 ASN A C 1
ATOM 879 O O . ASN A 1 111 ? -2.255 3.301 -16.343 1.00 59.38 111 ASN A O 1
ATOM 883 N N . PRO A 1 112 ? -1.222 5.036 -15.359 1.00 55.28 112 PRO A N 1
ATOM 884 C CA . PRO A 1 112 ? -1.689 4.720 -13.999 1.00 55.28 112 PRO A CA 1
ATOM 885 C C . PRO A 1 112 ? -3.212 4.797 -13.810 1.00 55.28 112 PRO A C 1
ATOM 887 O O . PRO A 1 112 ? -3.736 4.228 -12.860 1.00 55.28 112 PRO A O 1
ATOM 890 N N . PHE A 1 113 ? -3.917 5.504 -14.698 1.00 54.03 113 PHE A N 1
ATOM 891 C CA . PHE A 1 113 ? -5.360 5.733 -14.626 1.00 54.03 113 PHE A CA 1
ATOM 892 C C . PHE A 1 113 ? -5.995 5.486 -15.998 1.00 54.03 113 PHE A C 1
ATOM 894 O O . PHE A 1 113 ? -6.475 6.415 -16.647 1.00 54.03 113 PHE A O 1
ATOM 901 N N . LEU A 1 114 ? -5.971 4.246 -16.489 1.00 51.06 114 LEU A N 1
ATOM 902 C CA . LEU A 1 114 ? -6.906 3.885 -17.554 1.00 51.06 114 LEU A CA 1
ATOM 903 C C . LEU A 1 114 ? -8.305 3.887 -16.934 1.00 51.06 114 LEU A C 1
ATOM 905 O O . LEU A 1 114 ? -8.685 2.939 -16.254 1.00 51.06 114 LEU A O 1
ATOM 909 N N . LYS A 1 115 ? -9.062 4.970 -17.160 1.00 46.16 115 LYS A N 1
ATOM 910 C CA . LYS A 1 115 ? -10.524 4.886 -17.121 1.00 46.16 115 LYS A CA 1
ATOM 911 C C . LYS A 1 115 ? -10.917 3.737 -18.044 1.00 46.16 115 LYS A C 1
ATOM 913 O O . LYS A 1 115 ? -10.353 3.625 -19.135 1.00 46.16 115 LYS A O 1
ATOM 918 N N . SER A 1 116 ? -11.812 2.874 -17.570 1.00 44.75 116 SER A N 1
ATOM 919 C CA . SER A 1 116 ? -12.396 1.796 -18.365 1.00 44.75 116 SER A CA 1
ATOM 920 C C . SER A 1 116 ? -12.694 2.298 -19.773 1.00 44.75 116 SER A C 1
ATOM 922 O O . SER A 1 116 ? -13.235 3.389 -19.928 1.00 44.75 116 SER A O 1
ATOM 924 N N . ILE A 1 117 ? -12.296 1.509 -20.768 1.00 40.19 117 ILE A N 1
ATOM 925 C CA . ILE A 1 117 ? -12.630 1.725 -22.172 1.00 40.19 117 ILE A CA 1
ATOM 926 C C . ILE A 1 117 ? -14.144 1.962 -22.227 1.00 40.19 117 ILE A C 1
ATOM 928 O O . ILE A 1 117 ? -14.897 1.089 -21.798 1.00 40.19 117 ILE A O 1
ATOM 932 N N . ASP A 1 118 ? -14.550 3.164 -22.641 1.00 39.62 118 ASP A N 1
ATOM 933 C CA . ASP A 1 118 ? -15.952 3.497 -22.888 1.00 39.62 118 ASP A CA 1
ATOM 934 C C . ASP A 1 118 ? -16.507 2.495 -23.921 1.00 39.62 118 ASP A C 1
ATOM 936 O O . ASP A 1 118 ? -15.860 2.249 -24.945 1.00 39.62 118 ASP A O 1
ATOM 940 N N . GLU A 1 119 ? -17.657 1.885 -23.611 1.00 34.38 119 GLU A N 1
ATOM 941 C CA . GLU A 1 119 ? -18.476 1.126 -24.574 1.00 34.38 119 GLU A CA 1
ATOM 942 C C . GLU A 1 119 ? -19.019 2.032 -25.688 1.00 34.38 119 GLU A C 1
ATOM 944 O O . GLU A 1 119 ? -19.432 3.178 -25.387 1.00 34.38 119 GLU A O 1
#

Organism: NCBI:txid1524255

Radius of gyration: 14.34 Å; chains: 1; bounding box: 35×40×40 Å

Sequence (119 aa):
MTTHQFSDITLPADFQIIHEVVCSYAINGKIEVAGGLAGEDFYKRLATAAAFRWGLLIKMTSDAIGAALSKGAARLEVDHFVDVWVEQTQMPRFVTPFTHDRYETMFRRDNPFLKSIDE

Foldseek 3Di:
DDPDDDDFADPPVCVVVLQCLLVVLCVVLVAAEDPVCNDPLNSVLLCLLQLRHPVSSNVLSNQLSVQCVVVVHNHRDVVSSLVSSCVQAVDDSCDGSSNDPPSVVVRHSPPSHDRPDDD